Protein AF-A0A0C5VFM7-F1 (afdb_monomer)

pLDDT: mean 89.52, std 6.98, range [57.38, 95.38]

Radius of gyration: 13.52 Å; Cα contacts (8 Å, |Δi|>4): 80; chains: 1; bounding box: 31×27×31 Å

Organism: NCBI:txid1445510

Structure (mmCIF, N/CA/C/O backbone):
data_AF-A0A0C5VFM7-F1
#
_entry.id   AF-A0A0C5VFM7-F1
#
loop_
_atom_site.group_PDB
_atom_site.id
_atom_site.type_symbol
_atom_site.label_atom_id
_atom_site.label_alt_id
_atom_site.label_comp_id
_atom_site.label_asym_id
_atom_site.la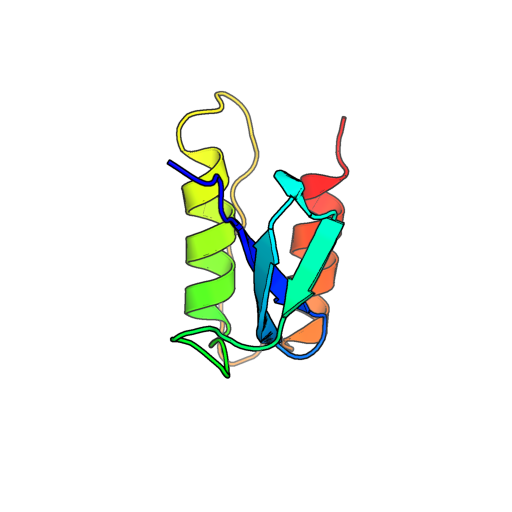bel_entity_id
_atom_site.label_seq_id
_atom_site.pdbx_PDB_ins_code
_atom_site.Cartn_x
_atom_site.Cartn_y
_atom_site.Cartn_z
_atom_site.occupancy
_atom_site.B_iso_or_equiv
_atom_site.auth_seq_id
_atom_site.auth_comp_id
_atom_site.auth_asym_id
_atom_site.auth_atom_id
_atom_site.pdbx_PDB_model_num
ATOM 1 N N . MET A 1 1 ? 19.888 2.932 -15.426 1.00 57.38 1 MET A N 1
ATOM 2 C CA . MET A 1 1 ? 19.187 3.083 -14.135 1.00 57.38 1 MET A CA 1
ATOM 3 C C . MET A 1 1 ? 17.991 2.163 -14.223 1.00 57.38 1 MET A C 1
ATOM 5 O O . MET A 1 1 ? 17.135 2.433 -15.051 1.00 57.38 1 MET A O 1
ATOM 9 N N . THR A 1 2 ? 17.986 1.054 -13.491 1.00 66.81 2 THR A N 1
ATOM 10 C CA . THR A 1 2 ? 16.868 0.106 -13.535 1.00 66.81 2 THR A CA 1
ATOM 11 C C . THR A 1 2 ? 15.663 0.745 -12.861 1.00 66.81 2 THR A C 1
ATOM 13 O O . THR A 1 2 ? 15.742 1.132 -11.692 1.00 66.81 2 THR A O 1
ATOM 16 N N . LEU A 1 3 ? 14.563 0.900 -13.596 1.00 84.94 3 LEU A N 1
ATOM 17 C CA . LEU A 1 3 ? 13.303 1.358 -13.011 1.00 84.94 3 LEU A CA 1
ATOM 18 C C . LEU A 1 3 ? 12.841 0.302 -12.005 1.00 84.94 3 LEU A C 1
ATOM 20 O O . LEU A 1 3 ? 12.714 -0.869 -12.345 1.00 84.94 3 LEU A O 1
ATOM 24 N N . THR A 1 4 ? 12.633 0.706 -10.757 1.00 90.06 4 THR A N 1
ATOM 25 C CA . THR A 1 4 ? 12.129 -0.173 -9.697 1.00 90.06 4 THR A CA 1
ATOM 26 C C . THR A 1 4 ? 10.946 0.511 -9.039 1.00 90.06 4 THR A C 1
ATOM 28 O O . THR A 1 4 ? 11.016 1.699 -8.725 1.00 90.06 4 THR A O 1
ATOM 31 N N . TYR A 1 5 ? 9.871 -0.237 -8.818 1.00 91.19 5 TYR A N 1
ATOM 32 C CA . TYR A 1 5 ? 8.669 0.261 -8.160 1.00 91.19 5 TYR A CA 1
ATOM 33 C C . TYR A 1 5 ? 8.530 -0.365 -6.779 1.00 91.19 5 TYR A C 1
ATOM 35 O O . TYR A 1 5 ? 8.774 -1.560 -6.594 1.00 91.19 5 TYR A O 1
ATOM 43 N N . GLN A 1 6 ? 8.111 0.444 -5.811 1.00 92.25 6 GLN A N 1
ATOM 44 C CA . GLN A 1 6 ? 7.609 -0.074 -4.545 1.00 92.25 6 GLN A CA 1
ATOM 45 C C . GLN A 1 6 ? 6.190 -0.589 -4.767 1.00 92.25 6 GLN A C 1
ATOM 47 O O . GLN A 1 6 ? 5.375 0.083 -5.396 1.00 92.25 6 GLN A O 1
ATOM 52 N N . VAL A 1 7 ? 5.909 -1.783 -4.264 1.00 92.38 7 VAL A N 1
ATOM 53 C CA . VAL A 1 7 ? 4.588 -2.407 -4.35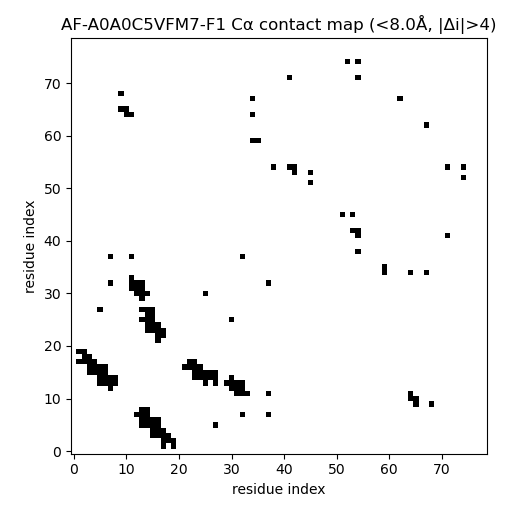4 1.00 92.38 7 VAL A CA 1
ATOM 54 C C . VAL A 1 7 ? 4.175 -2.876 -2.975 1.00 92.38 7 VAL A C 1
ATOM 56 O O . VAL A 1 7 ? 5.019 -3.163 -2.127 1.00 92.38 7 VAL A O 1
ATOM 59 N N . ILE A 1 8 ? 2.872 -2.943 -2.752 1.00 92.44 8 ILE A N 1
ATOM 60 C CA . ILE A 1 8 ? 2.288 -3.364 -1.487 1.00 92.44 8 ILE A CA 1
ATOM 61 C C . ILE A 1 8 ? 1.212 -4.385 -1.822 1.00 92.44 8 ILE A C 1
ATOM 63 O O . ILE A 1 8 ? 0.432 -4.170 -2.750 1.00 92.44 8 ILE A O 1
ATOM 67 N N . ASP A 1 9 ? 1.176 -5.492 -1.091 1.00 91.44 9 ASP A N 1
ATOM 68 C CA . ASP A 1 9 ? 0.116 -6.482 -1.251 1.00 91.44 9 ASP A CA 1
ATOM 69 C C . ASP A 1 9 ? -1.088 -6.223 -0.327 1.00 91.44 9 ASP A C 1
ATOM 71 O O . ASP A 1 9 ? -1.111 -5.298 0.491 1.00 91.44 9 ASP A O 1
ATOM 75 N N . ALA A 1 10 ? -2.108 -7.077 -0.435 1.00 90.50 10 ALA A N 1
ATOM 76 C CA . ALA A 1 10 ? -3.339 -6.981 0.350 1.00 90.50 10 ALA A CA 1
ATOM 77 C C . ALA A 1 10 ? -3.132 -7.114 1.877 1.00 90.50 10 ALA A C 1
ATOM 79 O O . ALA A 1 10 ? -4.034 -6.803 2.656 1.00 90.50 10 ALA A O 1
ATOM 80 N N . THR A 1 11 ? -1.961 -7.574 2.323 1.00 92.12 11 THR A N 1
ATOM 81 C CA . THR A 1 11 ? -1.601 -7.735 3.738 1.00 92.12 11 THR A CA 1
ATOM 82 C C . THR A 1 11 ? -0.756 -6.582 4.280 1.00 92.12 11 THR A C 1
ATOM 84 O O . THR A 1 11 ? -0.404 -6.587 5.462 1.00 92.12 11 THR A O 1
ATOM 87 N N . ALA A 1 12 ? -0.493 -5.564 3.452 1.00 92.12 12 ALA A N 1
ATOM 88 C CA . ALA A 1 12 ? 0.462 -4.490 3.710 1.00 92.12 12 ALA A CA 1
ATOM 89 C C . ALA A 1 12 ? 1.926 -4.952 3.794 1.00 92.12 12 ALA A C 1
ATOM 91 O O . ALA A 1 12 ? 2.756 -4.250 4.387 1.00 92.12 12 ALA A O 1
ATOM 92 N N . GLU A 1 13 ? 2.261 -6.104 3.209 1.00 94.06 13 GLU A N 1
ATOM 93 C CA . GLU A 1 13 ? 3.660 -6.460 2.996 1.00 94.06 13 GLU A CA 1
ATOM 94 C C . GLU A 1 13 ? 4.211 -5.668 1.808 1.00 94.06 13 GLU A C 1
ATOM 96 O O . GLU A 1 13 ? 3.546 -5.484 0.786 1.00 94.06 13 GLU A O 1
ATOM 101 N N . GLY A 1 14 ? 5.421 -5.139 1.983 1.00 94.19 14 GLY A N 1
ATOM 102 C CA . GLY A 1 14 ? 6.120 -4.392 0.949 1.00 94.19 14 GLY A CA 1
ATOM 103 C C . GLY A 1 14 ? 6.931 -5.300 0.028 1.00 94.19 14 GLY A C 1
ATOM 104 O O . GLY A 1 14 ? 7.555 -6.269 0.462 1.00 94.19 14 GLY A O 1
ATOM 105 N N . TRP A 1 15 ? 7.002 -4.905 -1.236 1.00 94.81 15 TRP A N 1
ATOM 106 C CA . TRP A 1 15 ? 7.690 -5.615 -2.304 1.00 94.81 15 TRP A CA 1
ATOM 107 C C . TRP A 1 15 ? 8.412 -4.633 -3.228 1.00 94.81 15 TRP A C 1
ATOM 109 O O . TRP A 1 15 ? 8.120 -3.434 -3.256 1.00 94.81 15 TRP A O 1
ATOM 119 N N . SER A 1 16 ? 9.358 -5.146 -4.007 1.00 94.50 16 SER A N 1
ATOM 120 C CA . SER A 1 16 ? 9.996 -4.399 -5.089 1.00 94.50 16 SER A CA 1
ATOM 121 C C . SER A 1 16 ? 9.727 -5.081 -6.419 1.00 94.50 16 SER A C 1
ATOM 123 O O . SER A 1 16 ? 9.989 -6.275 -6.575 1.00 94.50 16 SER A O 1
ATOM 125 N N . PHE A 1 17 ? 9.198 -4.314 -7.368 1.00 93.94 17 PHE A N 1
ATOM 126 C CA . PHE A 1 17 ? 8.949 -4.759 -8.731 1.00 93.94 17 PHE A CA 1
ATOM 127 C C . PHE A 1 17 ? 10.002 -4.196 -9.677 1.00 93.94 17 PHE A C 1
ATOM 129 O O . PHE A 1 17 ? 10.225 -2.985 -9.721 1.00 93.94 17 PHE A O 1
ATOM 136 N N . TYR A 1 18 ? 10.612 -5.099 -10.440 1.00 93.62 18 TYR A N 1
ATOM 137 C CA . TYR A 1 18 ? 11.625 -4.835 -11.452 1.00 93.62 18 TYR A CA 1
ATOM 138 C C . TYR A 1 18 ? 11.009 -5.152 -12.824 1.00 93.62 18 TYR A C 1
ATOM 140 O O . TYR A 1 18 ? 11.053 -6.311 -13.250 1.00 93.62 18 TYR A O 1
ATOM 148 N N . PRO A 1 19 ? 10.420 -4.164 -13.528 1.00 93.81 19 PRO A N 1
ATOM 149 C CA . PRO A 1 19 ? 9.730 -4.394 -14.795 1.00 93.81 19 PRO A CA 1
ATOM 150 C C . PRO A 1 19 ? 10.656 -4.931 -15.883 1.00 93.81 19 PRO A C 1
ATOM 152 O O . PRO A 1 19 ? 10.233 -5.766 -16.672 1.00 93.81 19 PRO A O 1
ATOM 155 N N . GLU A 1 20 ? 11.926 -4.511 -15.890 1.00 93.94 20 GLU A N 1
ATOM 156 C CA . GLU A 1 20 ? 12.935 -4.982 -16.854 1.00 93.94 20 GLU A CA 1
ATOM 157 C C . GLU A 1 20 ? 13.121 -6.503 -16.824 1.00 93.94 20 GLU A C 1
ATOM 159 O O . GLU A 1 20 ? 13.454 -7.116 -17.835 1.00 93.94 20 GLU A O 1
ATOM 164 N N . HIS A 1 21 ? 12.889 -7.118 -15.666 1.00 93.38 21 HIS A N 1
ATOM 165 C CA . HIS A 1 21 ? 13.015 -8.559 -15.470 1.00 93.38 21 HIS A CA 1
ATOM 166 C C . HIS A 1 21 ? 11.665 -9.244 -15.265 1.00 93.38 21 HIS A C 1
ATOM 168 O O . HIS A 1 21 ? 11.617 -10.465 -15.157 1.00 93.38 21 HIS A O 1
ATOM 174 N N . ASN A 1 22 ? 10.577 -8.471 -15.199 1.00 92.75 22 ASN A N 1
ATOM 175 C CA . ASN A 1 22 ? 9.254 -8.931 -14.795 1.00 92.75 22 ASN A CA 1
ATOM 176 C C . ASN A 1 22 ? 9.280 -9.737 -13.477 1.00 92.75 22 ASN A C 1
ATOM 178 O O . ASN A 1 22 ? 8.652 -10.788 -13.355 1.00 92.75 22 ASN A O 1
ATOM 182 N N . VAL A 1 23 ? 10.049 -9.259 -12.492 1.00 94.12 23 VAL A N 1
ATOM 183 C CA . VAL A 1 23 ? 10.231 -9.929 -11.194 1.00 94.12 23 VAL A CA 1
ATOM 184 C C . VAL A 1 23 ? 9.688 -9.060 -10.070 1.00 94.12 23 VAL A C 1
ATOM 186 O O . VAL A 1 23 ? 10.011 -7.876 -9.969 1.00 94.12 23 VAL A O 1
ATOM 189 N N . ILE A 1 24 ? 8.915 -9.684 -9.181 1.00 94.44 24 ILE A N 1
ATOM 190 C CA . ILE A 1 24 ? 8.590 -9.155 -7.858 1.00 94.44 24 ILE A CA 1
ATOM 191 C C . ILE A 1 24 ? 9.449 -9.899 -6.838 1.00 94.44 24 ILE A C 1
ATOM 193 O O . ILE A 1 24 ? 9.494 -11.127 -6.822 1.00 94.44 24 ILE A O 1
ATOM 197 N N . THR A 1 25 ? 10.142 -9.156 -5.983 1.00 92.62 25 THR A N 1
ATOM 198 C CA . THR A 1 25 ? 10.973 -9.710 -4.911 1.00 92.62 25 THR A CA 1
ATOM 199 C C . THR A 1 25 ? 10.616 -9.068 -3.585 1.00 92.62 25 THR A C 1
ATOM 201 O O . THR A 1 25 ? 10.239 -7.897 -3.506 1.00 92.62 25 THR A O 1
ATOM 204 N N . SER A 1 26 ? 10.757 -9.854 -2.522 1.00 88.56 26 SER A N 1
ATOM 205 C CA . SER A 1 26 ? 10.538 -9.394 -1.159 1.00 88.56 26 SER A CA 1
ATOM 206 C C . SER A 1 26 ? 11.675 -8.477 -0.679 1.00 88.56 26 SER A C 1
ATOM 208 O O . SER A 1 26 ? 11.611 -7.952 0.428 1.00 88.56 26 SER A O 1
ATOM 210 N N . PHE A 1 27 ? 12.725 -8.253 -1.475 1.00 84.00 27 PHE A N 1
ATOM 211 C CA . PHE A 1 27 ? 13.850 -7.392 -1.118 1.00 84.00 27 PHE A CA 1
ATOM 212 C C . PHE A 1 27 ? 13.471 -5.901 -1.138 1.00 84.00 27 PHE A C 1
ATOM 214 O O . PHE A 1 27 ? 13.773 -5.175 -2.080 1.00 84.00 27 PHE A O 1
ATOM 221 N N . THR A 1 28 ? 12.801 -5.459 -0.075 1.00 85.38 28 THR A N 1
ATOM 222 C CA . THR A 1 28 ? 12.406 -4.073 0.185 1.00 85.38 28 THR A CA 1
ATOM 223 C C . THR A 1 28 ? 12.893 -3.625 1.564 1.00 85.38 28 THR A C 1
ATOM 225 O O . THR A 1 28 ? 13.096 -4.447 2.461 1.00 85.38 28 THR A O 1
ATOM 228 N N . ILE A 1 29 ? 13.050 -2.313 1.742 1.00 81.06 29 ILE A N 1
ATOM 229 C CA . ILE A 1 29 ? 13.414 -1.693 3.025 1.00 81.06 29 ILE A CA 1
ATOM 230 C C . ILE A 1 29 ? 12.234 -1.760 4.005 1.00 81.06 29 ILE A C 1
ATOM 232 O O . ILE A 1 29 ? 12.402 -2.125 5.166 1.00 81.06 29 ILE A O 1
ATOM 236 N N . ASP A 1 30 ? 11.028 -1.437 3.533 1.00 84.44 30 ASP A N 1
ATOM 237 C CA . ASP A 1 30 ? 9.820 -1.404 4.356 1.00 84.44 30 ASP A CA 1
ATOM 238 C C . ASP A 1 30 ? 9.013 -2.688 4.157 1.00 84.44 30 ASP A C 1
ATOM 240 O O . ASP A 1 30 ? 8.243 -2.824 3.206 1.00 84.44 30 ASP A O 1
ATOM 244 N N . LYS A 1 31 ? 9.184 -3.634 5.082 1.00 87.50 31 LYS A N 1
ATOM 245 C CA . LYS A 1 31 ? 8.510 -4.938 5.042 1.00 87.50 31 LYS A CA 1
ATOM 246 C C . LYS A 1 31 ? 7.051 -4.909 5.473 1.00 87.50 31 LYS A C 1
ATOM 248 O O . LYS A 1 31 ? 6.265 -5.691 4.964 1.00 87.50 31 LYS A O 1
ATOM 253 N N . LYS A 1 32 ? 6.681 -4.032 6.407 1.00 89.94 32 LYS A N 1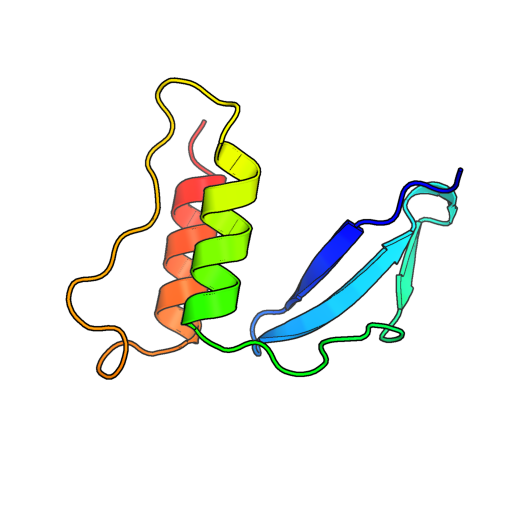
ATOM 254 C CA . LYS A 1 32 ? 5.320 -3.961 6.949 1.00 89.94 32 LYS A CA 1
ATOM 255 C C . LYS A 1 32 ? 4.837 -2.525 6.959 1.00 89.94 32 LYS A C 1
ATOM 257 O O . LYS A 1 32 ? 5.314 -1.703 7.741 1.00 89.94 32 LYS A O 1
ATOM 262 N N . TRP A 1 33 ? 3.878 -2.235 6.097 1.00 94.31 33 TRP A N 1
ATOM 263 C CA . TRP A 1 33 ? 3.382 -0.888 5.900 1.00 94.31 33 TRP A CA 1
ATOM 264 C C . TRP A 1 33 ? 2.266 -0.562 6.888 1.00 94.31 33 TRP A C 1
ATOM 266 O O . TRP A 1 33 ? 1.369 -1.363 7.160 1.00 94.31 33 TRP A O 1
ATOM 276 N N . THR A 1 34 ? 2.316 0.641 7.455 1.00 95.00 34 THR A N 1
ATOM 277 C CA . THR A 1 34 ? 1.208 1.159 8.257 1.00 95.00 34 THR A CA 1
ATOM 278 C C . THR A 1 34 ? 0.105 1.669 7.337 1.00 95.00 34 THR A C 1
ATOM 280 O O . THR A 1 34 ? 0.357 2.085 6.207 1.00 95.00 34 THR A O 1
ATOM 283 N N . LYS A 1 35 ? -1.128 1.726 7.854 1.00 95.38 35 LYS A N 1
ATOM 284 C CA . LYS A 1 35 ? -2.266 2.306 7.127 1.00 95.38 35 LYS A CA 1
ATOM 285 C C . LYS A 1 35 ? -1.964 3.724 6.618 1.00 95.3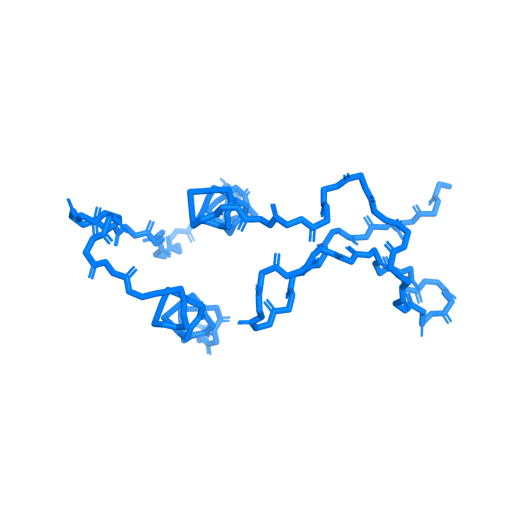8 35 LYS A C 1
ATOM 287 O O . LYS A 1 35 ? -2.356 4.057 5.510 1.00 95.38 35 LYS A O 1
ATOM 292 N N . SER A 1 36 ? -1.256 4.538 7.407 1.00 95.12 36 SER A N 1
ATOM 293 C CA . SER A 1 36 ? -0.875 5.899 7.010 1.00 95.12 36 SER A CA 1
ATOM 294 C C . SER A 1 36 ? 0.109 5.895 5.843 1.00 95.12 36 SER A C 1
ATOM 296 O O . SER A 1 36 ? -0.156 6.551 4.847 1.00 95.12 36 SER A O 1
ATOM 298 N N . LYS A 1 37 ? 1.176 5.083 5.910 1.00 94.69 37 LYS A N 1
ATOM 299 C CA . LYS A 1 37 ? 2.164 4.982 4.826 1.00 94.69 37 LYS A CA 1
ATOM 300 C C . LYS A 1 37 ? 1.528 4.547 3.503 1.00 94.69 37 LYS A C 1
ATOM 302 O O . LYS A 1 37 ? 1.912 5.058 2.461 1.00 94.69 37 LYS A O 1
ATOM 307 N N . ILE A 1 38 ? 0.559 3.629 3.540 1.00 94.81 38 ILE A N 1
ATOM 308 C CA . ILE A 1 38 ? -0.169 3.175 2.340 1.00 94.81 38 ILE A CA 1
ATOM 309 C C . ILE A 1 38 ? -0.949 4.331 1.710 1.00 94.81 38 ILE A C 1
ATOM 311 O O . ILE A 1 38 ? -0.860 4.549 0.504 1.00 94.81 38 ILE A O 1
ATOM 315 N N . ILE A 1 39 ? -1.685 5.088 2.529 1.00 95.00 39 ILE A N 1
ATOM 316 C CA . ILE A 1 39 ? -2.454 6.254 2.074 1.00 95.00 39 ILE A CA 1
ATOM 317 C C . ILE A 1 39 ? -1.521 7.313 1.488 1.00 95.00 39 ILE A C 1
ATOM 319 O O . ILE A 1 39 ? -1.778 7.822 0.400 1.00 95.00 39 ILE A O 1
ATOM 323 N N . ASP A 1 40 ? -0.424 7.613 2.182 1.00 94.56 40 ASP A N 1
ATOM 324 C CA . ASP A 1 40 ? 0.559 8.592 1.729 1.00 94.56 40 ASP A CA 1
ATOM 325 C C . ASP A 1 40 ? 1.191 8.157 0.406 1.00 94.56 40 ASP A C 1
ATOM 327 O O . ASP A 1 40 ? 1.339 8.971 -0.499 1.00 94.56 40 ASP A O 1
ATOM 331 N N . PHE A 1 41 ? 1.537 6.878 0.258 1.00 93.06 41 PHE A N 1
ATOM 332 C CA . PHE A 1 41 ? 2.093 6.337 -0.979 1.00 93.06 41 PHE A CA 1
ATOM 333 C C . PHE A 1 41 ? 1.132 6.474 -2.158 1.00 93.06 41 PHE A C 1
ATOM 335 O O . PHE A 1 41 ? 1.524 7.010 -3.195 1.00 93.06 41 PHE A O 1
ATOM 342 N N . TYR A 1 42 ? -0.131 6.082 -1.975 1.00 92.75 42 TYR A N 1
ATOM 343 C CA . TYR A 1 42 ? -1.161 6.256 -2.996 1.00 92.75 42 TYR A CA 1
ATOM 344 C C . TYR A 1 42 ? -1.348 7.734 -3.362 1.00 92.75 42 TYR A C 1
ATOM 346 O O . TYR A 1 42 ? -1.166 8.109 -4.517 1.00 92.75 42 TYR A O 1
ATOM 354 N N . ASN A 1 43 ? -1.608 8.601 -2.383 1.00 94.12 43 ASN A N 1
ATOM 355 C CA . ASN A 1 43 ? -1.850 10.023 -2.635 1.00 94.12 43 ASN A CA 1
ATOM 356 C C . ASN A 1 43 ? -0.628 10.722 -3.258 1.00 94.12 43 ASN A C 1
ATOM 358 O O . ASN A 1 43 ? -0.777 11.585 -4.119 1.00 94.12 43 ASN A O 1
ATOM 362 N N . ASN A 1 44 ? 0.593 10.338 -2.869 1.00 92.31 44 ASN A N 1
ATOM 363 C CA . ASN A 1 44 ? 1.817 10.866 -3.472 1.00 92.31 44 ASN A CA 1
ATOM 364 C C . ASN A 1 44 ? 1.987 10.430 -4.930 1.00 92.31 44 ASN A C 1
ATOM 366 O O . ASN A 1 44 ? 2.479 11.227 -5.727 1.00 92.31 44 ASN A O 1
ATOM 370 N N . SER A 1 45 ? 1.569 9.211 -5.289 1.00 89.06 45 SER A N 1
ATOM 371 C CA . SER A 1 45 ? 1.613 8.740 -6.681 1.00 89.06 45 SER A CA 1
ATOM 372 C C . SER A 1 45 ? 0.726 9.573 -7.616 1.00 89.06 45 SER A C 1
ATOM 374 O O . SER A 1 45 ? 0.996 9.659 -8.810 1.00 89.06 45 SER A O 1
ATOM 376 N N . LEU A 1 46 ? -0.276 10.255 -7.051 1.00 89.75 46 LEU A N 1
ATOM 377 C CA . LEU A 1 46 ? -1.252 11.069 -7.770 1.00 89.75 46 LEU A CA 1
ATOM 378 C C . LEU A 1 46 ? -0.927 12.569 -7.796 1.00 89.75 46 LEU A C 1
ATOM 380 O O . LEU A 1 46 ? -1.640 13.328 -8.441 1.00 89.75 46 LEU A O 1
ATOM 384 N N . LYS A 1 47 ? 0.147 13.023 -7.135 1.00 82.88 47 LYS A N 1
ATOM 385 C CA . LYS A 1 47 ? 0.462 14.459 -6.973 1.00 82.88 47 LYS A CA 1
ATOM 386 C C . LYS A 1 47 ? 0.551 15.267 -8.270 1.00 82.88 47 LYS A C 1
ATOM 388 O O . LYS A 1 47 ? 0.388 16.479 -8.220 1.00 82.88 47 LYS A O 1
ATOM 393 N N . ASN A 1 48 ? 0.837 14.613 -9.393 1.00 82.44 48 ASN A N 1
ATOM 394 C CA . ASN A 1 48 ? 0.987 15.258 -10.699 1.00 82.44 48 ASN A CA 1
ATOM 395 C C . ASN A 1 48 ? -0.246 15.086 -11.603 1.00 82.44 48 ASN A C 1
ATOM 397 O O . ASN A 1 48 ? -0.175 15.418 -12.783 1.00 82.44 48 ASN A O 1
ATOM 401 N N . PHE A 1 49 ? -1.340 14.525 -11.085 1.00 82.56 49 PHE A N 1
ATOM 402 C CA . PHE A 1 49 ? -2.551 14.264 -11.851 1.00 82.56 49 PHE A CA 1
ATOM 403 C C . PHE A 1 49 ? -3.679 15.189 -11.395 1.00 82.56 49 PHE A C 1
ATOM 405 O O . PHE A 1 49 ? -4.216 15.050 -10.294 1.00 82.56 49 PHE A O 1
ATOM 412 N N . ASP A 1 50 ? -4.052 16.127 -12.262 1.00 80.19 50 ASP A N 1
ATOM 413 C CA . ASP A 1 50 ? -5.157 17.042 -11.998 1.00 80.19 50 ASP A CA 1
ATOM 414 C C . ASP A 1 50 ? -6.509 16.321 -12.073 1.00 80.19 50 ASP A C 1
ATOM 416 O O . ASP A 1 50 ? -6.758 15.503 -12.958 1.00 80.19 50 ASP A O 1
ATOM 420 N N . GLY A 1 51 ? -7.405 16.646 -11.137 1.00 78.56 51 GLY A N 1
ATOM 421 C CA . GLY A 1 51 ? -8.774 16.123 -11.107 1.00 78.56 51 GLY A CA 1
ATOM 422 C C . GLY A 1 51 ? -8.937 14.720 -10.511 1.00 78.56 51 GLY A C 1
ATOM 423 O O . GLY A 1 51 ? -10.063 14.226 -10.477 1.00 78.56 51 GLY A O 1
ATOM 424 N N . ILE A 1 52 ? -7.866 14.090 -10.011 1.00 82.75 52 ILE A N 1
ATOM 425 C CA . ILE A 1 52 ? -7.960 12.777 -9.357 1.00 82.75 52 ILE A CA 1
ATOM 426 C C . ILE A 1 52 ? -8.352 12.919 -7.880 1.00 82.75 52 ILE A C 1
ATOM 428 O O . ILE A 1 52 ? -7.831 13.750 -7.135 1.00 82.75 52 ILE A O 1
ATOM 432 N N . GLU A 1 53 ? -9.286 12.071 -7.452 1.00 85.56 53 GLU A N 1
ATOM 433 C CA . GLU A 1 53 ? -9.751 11.981 -6.071 1.00 85.56 53 GLU A CA 1
ATOM 434 C C . GLU A 1 53 ? -8.669 11.372 -5.162 1.00 85.56 53 GLU A C 1
ATOM 436 O O . GLU A 1 53 ? -8.272 10.219 -5.327 1.00 85.56 53 GLU A O 1
ATOM 441 N N . LEU A 1 54 ? -8.207 12.141 -4.171 1.00 89.12 54 LEU A N 1
ATOM 442 C CA . LEU A 1 54 ? -7.295 11.640 -3.142 1.00 89.12 54 LEU A CA 1
ATOM 443 C C . LEU A 1 54 ? -8.045 10.798 -2.112 1.00 89.12 54 LEU A C 1
ATOM 445 O O . LEU A 1 54 ? -9.156 11.130 -1.690 1.00 89.12 54 LEU A O 1
ATOM 449 N N . TYR A 1 55 ? -7.387 9.757 -1.611 1.00 91.50 55 TYR A N 1
ATOM 450 C CA . TYR A 1 55 ? -7.936 8.976 -0.516 1.00 91.50 55 TYR A CA 1
ATOM 451 C C . TYR A 1 55 ? -7.892 9.785 0.788 1.00 91.50 55 TYR A C 1
ATOM 453 O O . TYR A 1 55 ? -6.825 10.234 1.224 1.00 91.50 55 TYR A O 1
ATOM 461 N N . THR A 1 56 ? -9.040 9.922 1.457 1.00 89.25 56 THR A N 1
ATOM 462 C CA . THR A 1 56 ? -9.154 10.574 2.770 1.00 89.25 56 THR A CA 1
ATOM 463 C C . THR A 1 56 ? -9.915 9.695 3.760 1.00 89.25 56 THR A C 1
ATOM 465 O O . THR A 1 56 ? -10.805 8.927 3.402 1.00 89.25 56 THR A O 1
ATOM 468 N N . VAL A 1 57 ? -9.569 9.788 5.047 1.00 90.75 57 VAL A N 1
ATOM 469 C CA . VAL A 1 57 ? -10.238 9.020 6.105 1.00 90.75 57 VAL A CA 1
ATOM 470 C C . VAL A 1 57 ? -10.407 9.860 7.365 1.00 90.75 57 VAL A C 1
ATOM 472 O O . VAL A 1 57 ? -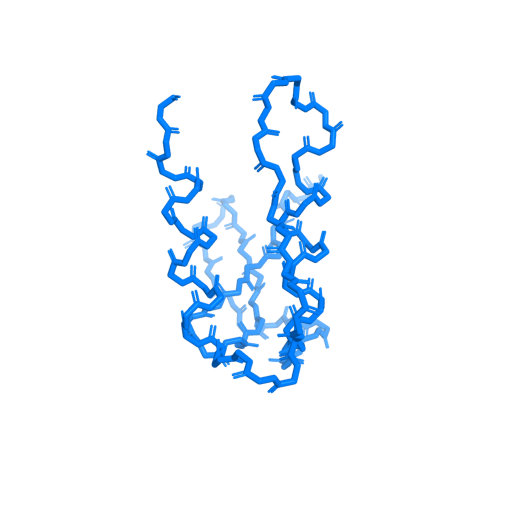9.469 10.498 7.829 1.00 90.75 57 VAL A O 1
ATOM 475 N N . LYS A 1 58 ? -11.612 9.834 7.950 1.00 85.06 58 LYS A N 1
ATOM 476 C CA . LYS A 1 58 ? -11.928 10.580 9.183 1.00 85.06 58 LYS A CA 1
ATOM 477 C C . LYS A 1 58 ? -11.241 10.005 10.428 1.00 85.06 58 LYS A C 1
ATOM 479 O O . LYS A 1 58 ? -10.863 10.749 11.321 1.00 85.06 58 LYS A O 1
ATOM 484 N N . SER A 1 59 ? -11.107 8.680 10.507 1.00 89.19 59 SER A N 1
ATOM 485 C CA . SER A 1 59 ? -10.426 7.985 11.606 1.00 89.19 59 SER A CA 1
ATOM 486 C C . SER A 1 59 ? -9.692 6.751 11.087 1.00 89.19 59 SER A C 1
ATOM 488 O O . SER A 1 59 ? -10.305 5.795 10.611 1.0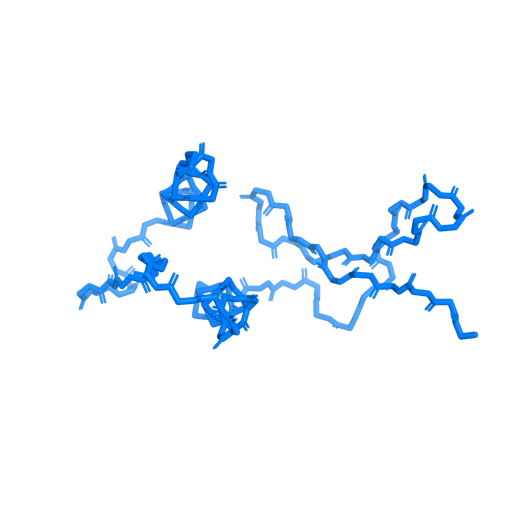0 89.19 59 SER A O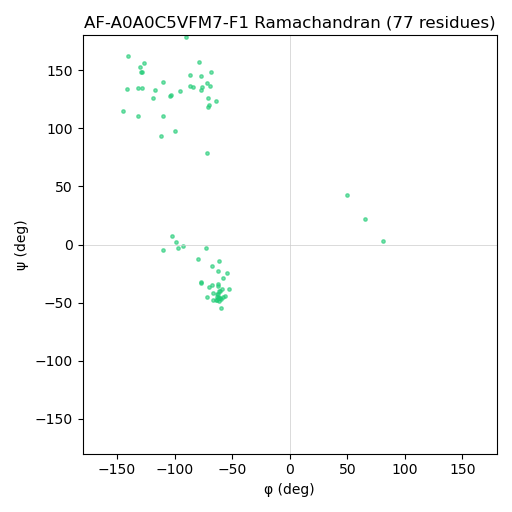 1
ATOM 490 N N . LEU A 1 60 ? -8.362 6.776 11.185 1.00 90.75 60 LEU A N 1
ATOM 491 C CA . LEU A 1 60 ? -7.495 5.699 10.706 1.00 90.75 60 LEU A CA 1
ATOM 492 C C . LEU A 1 60 ? -7.47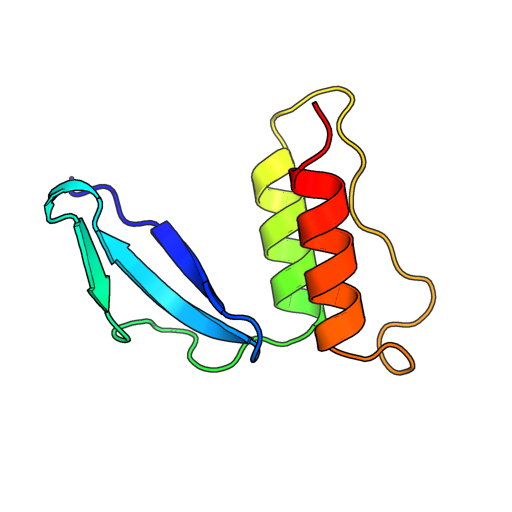7 4.485 11.652 1.00 90.75 60 LEU A C 1
ATOM 494 O O . LEU A 1 60 ? -7.352 3.339 11.210 1.00 90.75 60 LEU A O 1
ATOM 498 N N . SER A 1 61 ? -7.603 4.723 12.961 1.00 88.94 61 SER A N 1
ATOM 499 C CA . SER A 1 61 ? -7.589 3.673 13.987 1.00 88.94 61 SER A CA 1
ATOM 500 C C . SER A 1 61 ? -8.769 2.716 13.824 1.00 88.94 61 SER A C 1
ATOM 502 O O . SER A 1 61 ? -8.574 1.502 13.852 1.00 88.94 61 SER A O 1
ATOM 504 N N . ASN A 1 62 ? -9.959 3.258 13.552 1.00 90.75 62 ASN A N 1
ATOM 505 C CA . ASN A 1 62 ? -11.210 2.501 13.479 1.00 90.75 62 ASN A CA 1
ATOM 506 C C . ASN A 1 62 ? -11.414 1.757 12.151 1.00 90.75 62 ASN A C 1
ATOM 508 O O . ASN A 1 62 ? -12.297 0.908 12.053 1.00 90.75 62 ASN A O 1
ATOM 512 N N . LYS A 1 63 ? -10.615 2.053 11.120 1.00 93.81 63 LYS A N 1
ATOM 513 C CA . LYS A 1 63 ? -10.787 1.468 9.785 1.00 93.81 63 LYS A CA 1
ATOM 514 C C . LYS A 1 63 ? -9.899 0.246 9.586 1.00 93.81 63 LYS A C 1
ATOM 516 O O . LYS A 1 63 ? -8.710 0.298 9.892 1.00 93.81 63 LYS A O 1
ATOM 521 N N . LYS A 1 64 ? -10.444 -0.865 9.086 1.00 94.50 64 LYS A N 1
ATOM 522 C CA . LYS A 1 64 ? -9.655 -2.079 8.805 1.00 94.50 64 LYS A CA 1
ATOM 523 C C . LYS A 1 64 ? -8.692 -1.834 7.642 1.00 94.50 64 LYS A C 1
ATOM 525 O O . LYS A 1 64 ? -9.000 -1.066 6.739 1.0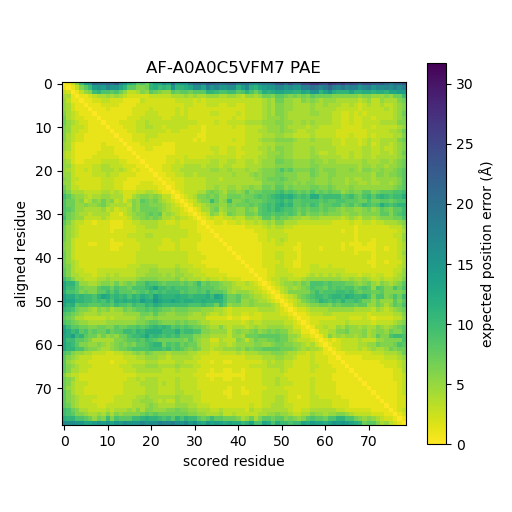0 94.50 64 LYS A O 1
ATOM 530 N N . LEU A 1 65 ? -7.535 -2.498 7.672 1.00 94.06 65 LEU A N 1
ATOM 531 C CA . LEU A 1 65 ? -6.537 -2.401 6.603 1.00 94.06 65 LEU A CA 1
ATOM 532 C C . LEU A 1 65 ? -7.112 -2.855 5.254 1.00 94.06 65 LEU A C 1
ATOM 534 O O . LEU A 1 65 ? -6.974 -2.128 4.280 1.00 94.06 65 LEU A O 1
ATOM 538 N N . SER A 1 66 ? -7.797 -4.003 5.220 1.00 93.50 66 SER A N 1
ATOM 539 C CA . SER A 1 66 ? -8.400 -4.535 3.992 1.00 93.50 66 SER A CA 1
ATOM 540 C C . SER A 1 66 ? -9.359 -3.539 3.343 1.00 93.50 66 SER A C 1
ATOM 542 O O . SER A 1 66 ? -9.244 -3.277 2.157 1.00 93.50 66 SER A O 1
ATOM 544 N N . THR A 1 67 ? -10.218 -2.891 4.136 1.00 94.44 67 THR A N 1
ATOM 545 C CA . THR A 1 67 ? -11.127 -1.843 3.650 1.00 94.44 67 THR A CA 1
ATOM 546 C C . THR A 1 67 ? -10.378 -0.656 3.042 1.00 94.44 67 THR A C 1
ATOM 548 O O . THR A 1 67 ? -10.804 -0.127 2.026 1.00 94.44 67 THR A O 1
ATOM 551 N N . ILE A 1 68 ? -9.258 -0.227 3.638 1.00 94.69 68 ILE A N 1
ATOM 552 C CA . ILE A 1 68 ? -8.435 0.854 3.067 1.00 94.69 68 ILE A CA 1
ATOM 553 C C . ILE A 1 68 ? -7.876 0.433 1.704 1.00 94.69 68 ILE A C 1
ATOM 555 O O . ILE A 1 68 ? -7.933 1.212 0.759 1.00 94.69 68 ILE A O 1
ATOM 559 N N . ILE A 1 69 ? -7.357 -0.793 1.598 1.00 93.19 69 ILE A N 1
ATOM 560 C CA . ILE A 1 69 ? -6.791 -1.320 0.350 1.00 93.19 69 ILE A CA 1
ATOM 561 C C . ILE A 1 69 ? -7.875 -1.442 -0.727 1.00 93.19 69 ILE A C 1
ATOM 563 O O . ILE A 1 69 ? -7.679 -0.956 -1.835 1.00 93.19 69 ILE A O 1
ATOM 567 N N . GLU A 1 70 ? -9.029 -2.025 -0.398 1.00 92.69 70 GLU A N 1
ATOM 568 C CA . GLU A 1 70 ? -10.166 -2.172 -1.316 1.00 92.69 70 GLU A CA 1
ATOM 569 C C . GLU A 1 70 ? -10.648 -0.823 -1.856 1.00 92.69 70 GLU A C 1
ATOM 571 O O . GLU A 1 70 ? -10.856 -0.673 -3.059 1.00 92.69 70 GLU A O 1
ATOM 576 N N . GLU A 1 71 ? -10.791 0.179 -0.989 1.00 93.81 71 GLU A N 1
ATOM 577 C CA . GLU A 1 71 ? -11.205 1.517 -1.402 1.00 93.81 71 GLU A CA 1
ATOM 578 C C . GLU A 1 71 ? -10.155 2.203 -2.282 1.00 93.81 71 GLU A C 1
ATOM 580 O O . GLU A 1 71 ? -10.519 2.796 -3.295 1.00 93.81 71 GLU A O 1
ATOM 585 N N . ILE A 1 72 ? -8.862 2.088 -1.953 1.00 92.69 72 ILE A N 1
ATOM 586 C CA . ILE A 1 72 ? -7.776 2.604 -2.801 1.00 92.69 72 ILE A CA 1
ATOM 587 C C . ILE A 1 72 ? -7.801 1.929 -4.177 1.00 92.69 72 ILE A C 1
ATOM 589 O O . ILE A 1 72 ? -7.729 2.618 -5.192 1.00 92.69 72 ILE A O 1
ATOM 593 N N . CYS A 1 73 ? -7.946 0.603 -4.236 1.00 91.06 73 CYS A N 1
ATOM 594 C CA . CYS A 1 73 ? -8.056 -0.123 -5.501 1.00 91.06 73 CYS A CA 1
ATOM 595 C C . CYS A 1 73 ? -9.290 0.310 -6.301 1.00 91.06 73 CYS A C 1
ATOM 597 O O . CYS A 1 73 ? -9.199 0.476 -7.515 1.00 91.06 73 CYS A O 1
ATOM 599 N N . CYS A 1 74 ? -10.424 0.534 -5.634 1.00 92.25 74 CYS A N 1
ATOM 600 C CA . CYS A 1 74 ? -11.641 1.040 -6.263 1.00 92.25 74 CYS A CA 1
ATOM 601 C C . CYS A 1 74 ? -11.420 2.432 -6.873 1.00 92.25 74 CYS A C 1
ATOM 603 O O . CYS A 1 74 ? -11.770 2.647 -8.031 1.00 92.25 74 CYS A O 1
ATOM 605 N N . LEU A 1 75 ? -10.781 3.350 -6.139 1.00 91.31 75 LEU A N 1
ATOM 606 C CA . LEU A 1 75 ? -10.423 4.679 -6.646 1.00 91.31 75 LEU A CA 1
ATOM 607 C C . LEU A 1 75 ? -9.450 4.599 -7.827 1.00 91.31 75 LEU A C 1
ATOM 609 O O . LEU A 1 75 ? -9.673 5.249 -8.841 1.00 91.31 75 LEU A O 1
ATOM 613 N N . ALA A 1 76 ? -8.408 3.774 -7.721 1.00 86.81 76 ALA A N 1
ATOM 614 C CA . ALA A 1 76 ? -7.401 3.594 -8.767 1.00 86.81 76 ALA A CA 1
ATOM 615 C C . ALA A 1 76 ? -7.942 2.919 -10.041 1.00 86.81 76 ALA A C 1
ATOM 617 O O . ALA A 1 76 ? -7.311 3.008 -11.088 1.00 86.81 76 ALA A O 1
ATOM 618 N N . SER A 1 77 ? -9.088 2.238 -9.950 1.00 87.06 77 SER A N 1
ATOM 619 C CA . SER A 1 77 ? -9.743 1.572 -11.084 1.00 87.06 77 SER A CA 1
ATOM 620 C C . SER A 1 77 ? -10.788 2.450 -11.779 1.00 87.06 77 SER A C 1
ATOM 622 O O . SER A 1 77 ? -11.418 1.994 -12.735 1.00 87.06 77 SER A O 1
ATOM 624 N N . LYS A 1 78 ? -11.025 3.678 -11.294 1.00 81.06 78 LYS A N 1
ATOM 625 C CA . LYS A 1 78 ? -11.916 4.624 -11.974 1.00 81.06 78 LYS A CA 1
ATOM 626 C C . LYS A 1 78 ? -11.260 5.084 -13.294 1.00 81.06 78 LYS A C 1
ATOM 628 O O . LYS A 1 78 ? -10.054 5.329 -13.288 1.00 81.06 78 LYS A O 1
ATOM 633 N N . PRO A 1 79 ? -12.025 5.150 -14.401 1.00 60.62 79 PRO A N 1
ATOM 634 C CA . PRO A 1 79 ? -11.526 5.577 -15.709 1.00 60.62 79 PRO A CA 1
ATOM 635 C C . PRO A 1 79 ? -11.177 7.067 -15.767 1.00 60.62 79 PRO A C 1
ATOM 637 O O . PRO A 1 79 ? -11.770 7.847 -14.984 1.00 60.62 79 PRO A O 1
#

Nearest PDB structures (foldseek):
  2jxw-assembly1_A  TM=7.023E-01  e=7.121E+00  Homo sapiens
  2dmv-assembly1_A  TM=7.380E-01  e=7.606E+00  Homo sapiens
  8pxx-assembly1_A  TM=4.950E-01  e=8.678E+00  Homo sapiens
  3fr8-assembly1_A  TM=2.897E-01  e=3.448E+00  Oryza sativa Japonica Group

Solvent-accessible surface area (backbone atoms only — not comparable to full-atom values): 5042 Å² total; per-residue (Å²): 131,85,68,69,42,84,42,69,52,89,82,31,40,28,28,28,36,32,70,92,74,73,40,78,41,71,80,45,92,57,54,72,56,50,73,64,56,52,51,52,52,56,43,58,75,44,72,87,51,85,94,64,86,70,86,81,75,96,56,72,86,84,48,57,66,58,60,54,52,52,51,51,52,53,61,73,66,56,132

Secondary structure (DSSP, 8-state):
----EEEE-TT-BEEEEEGGGTEEES--S-SB--HHHHHHHHHHHTTT-TTPPPP--S-SSSS-HHHHHHHHHHHHT--

Foldseek 3Di:
DFDKDWDADLQQAIWIAGVVVRDIGSPDPDGHDQLVRVLCVLQVVCPPPPPQDRDDDPDRVPDDSNNSVVVSVVSVPDD

Sequence (79 aa):
MTLTYQVIDATAEGWSFYPEHNVITSFTIDKKWTKSKIIDFYNNSLKNFDGIELYTVKSLSNKKLSTIIEEICCLASKP

Mean predicted aligned error: 4.45 Å